Protein AF-A0AAV5KNU0-F1 (afdb_monomer)

Nearest PDB structures (foldseek):
  7jpr-assembly1_A  TM=8.455E-01  e=1.198E-03  Homo sapiens
  7tjk-assembly1_I  TM=9.124E-01  e=2.789E-03  Saccharomyces cerevisiae
  7tjh-assembly1_I  TM=8.174E-01  e=2.062E-03  Saccharomyces cerevisiae
  7tjj-assembly1_I  TM=9.312E-01  e=5.757E-03  Saccharomyces cerevisiae
  7tjh-assembly1_A  TM=5.849E-01  e=2.626E-03  Saccharomyces cerevisiae

Organism: NCBI:txid152421

Structure (mmCIF, N/CA/C/O backbone):
data_AF-A0AAV5KNU0-F1
#
_entry.id   AF-A0AAV5KNU0-F1
#
loop_
_atom_site.group_PDB
_atom_site.id
_atom_site.type_symbol
_atom_site.label_atom_id
_atom_site.label_alt_id
_atom_site.label_comp_id
_atom_site.label_asym_id
_atom_site.label_entity_id
_atom_site.label_seq_id
_atom_site.pdbx_PDB_ins_code
_atom_site.Cartn_x
_atom_site.Cartn_y
_atom_site.Cartn_z
_atom_site.occupancy
_atom_site.B_iso_or_equiv
_atom_site.auth_seq_id
_atom_site.auth_comp_id
_atom_site.auth_asym_id
_atom_site.auth_atom_id
_atom_site.pdbx_PDB_model_num
ATOM 1 N N . MET A 1 1 ? 40.336 -38.681 -10.248 1.00 55.56 1 MET A N 1
ATOM 2 C CA . MET A 1 1 ? 39.728 -37.337 -10.111 1.00 55.56 1 MET A CA 1
ATOM 3 C C . MET A 1 1 ? 39.476 -36.780 -11.502 1.00 55.56 1 MET A C 1
ATOM 5 O O . MET A 1 1 ? 40.292 -37.046 -12.367 1.00 55.56 1 MET A O 1
ATOM 9 N N . HIS A 1 2 ? 38.392 -36.020 -11.682 1.00 62.78 2 HIS A N 1
ATOM 10 C CA . HIS A 1 2 ? 37.883 -35.434 -12.936 1.00 62.78 2 HIS A CA 1
ATOM 11 C C . HIS A 1 2 ? 37.009 -36.344 -13.811 1.00 62.78 2 HIS A C 1
ATOM 13 O O . HIS A 1 2 ? 37.447 -36.885 -14.818 1.00 62.78 2 HIS A O 1
ATOM 19 N N . MET A 1 3 ? 35.714 -36.385 -13.493 1.00 53.88 3 MET A N 1
ATOM 20 C CA . MET A 1 3 ? 34.706 -36.310 -14.550 1.00 53.88 3 MET A CA 1
ATOM 21 C C . MET A 1 3 ? 33.725 -35.198 -14.167 1.00 53.88 3 MET A C 1
ATOM 23 O O . MET A 1 3 ? 32.797 -35.376 -13.383 1.00 53.88 3 MET A O 1
ATOM 27 N N . LEU A 1 4 ? 34.070 -33.995 -14.624 1.00 57.44 4 LEU A N 1
ATOM 28 C CA . LEU A 1 4 ? 33.301 -32.770 -14.468 1.00 57.44 4 LEU A CA 1
ATOM 29 C C . LEU A 1 4 ? 32.066 -32.875 -15.374 1.00 57.44 4 LEU A C 1
ATOM 31 O O . LEU A 1 4 ? 32.209 -33.146 -16.563 1.00 57.44 4 LEU A O 1
ATOM 35 N N . PHE A 1 5 ? 30.880 -32.684 -14.797 1.00 60.00 5 PHE A N 1
ATOM 36 C CA . PHE A 1 5 ? 29.567 -32.712 -15.452 1.00 60.00 5 PHE A CA 1
ATOM 37 C C . PHE A 1 5 ? 29.540 -31.925 -16.785 1.00 60.00 5 PHE A C 1
ATOM 39 O O . PHE A 1 5 ? 29.531 -30.693 -16.749 1.00 60.00 5 PHE A O 1
ATOM 46 N N . PRO A 1 6 ? 29.438 -32.586 -17.956 1.00 58.06 6 PRO A N 1
ATOM 47 C CA . PRO A 1 6 ? 29.360 -31.905 -19.251 1.00 58.06 6 PRO A CA 1
ATOM 48 C C . PRO A 1 6 ? 27.931 -31.464 -19.629 1.00 58.06 6 PRO A C 1
ATOM 50 O O . PRO A 1 6 ? 27.728 -30.824 -20.655 1.00 58.06 6 PRO A O 1
ATOM 53 N N . PHE A 1 7 ? 26.919 -31.769 -18.808 1.00 55.59 7 PHE A N 1
ATOM 54 C CA . PHE A 1 7 ? 25.503 -31.572 -19.159 1.00 55.59 7 PHE A CA 1
ATOM 55 C C . PHE A 1 7 ? 24.895 -30.221 -18.747 1.00 55.59 7 PHE A C 1
ATOM 57 O O . PHE A 1 7 ? 23.746 -29.948 -19.078 1.00 55.59 7 PHE A O 1
ATOM 64 N N . LEU A 1 8 ? 25.637 -29.351 -18.055 1.00 57.53 8 LEU A N 1
ATOM 65 C CA . LEU A 1 8 ? 25.128 -28.034 -17.634 1.00 57.53 8 LEU A CA 1
ATOM 66 C C . LEU A 1 8 ? 25.448 -26.900 -18.627 1.00 57.53 8 LEU A C 1
ATOM 68 O O . LEU A 1 8 ? 25.114 -25.750 -18.361 1.00 57.53 8 LEU A O 1
ATOM 72 N N . GLN A 1 9 ? 26.086 -27.194 -19.766 1.00 59.91 9 GLN A N 1
ATOM 73 C CA . GLN A 1 9 ? 26.561 -26.168 -20.708 1.00 59.91 9 GLN A CA 1
ATOM 74 C C . GLN A 1 9 ? 25.566 -25.792 -21.823 1.00 59.91 9 GLN A C 1
ATOM 76 O O . GLN A 1 9 ? 25.843 -24.872 -22.589 1.00 59.91 9 GLN A O 1
ATOM 81 N N . THR A 1 10 ? 24.397 -26.438 -21.921 1.00 63.53 10 THR A N 1
ATOM 82 C CA . THR A 1 10 ? 23.428 -26.182 -23.012 1.00 63.53 10 THR A CA 1
ATOM 83 C C . THR A 1 10 ? 22.087 -25.602 -22.560 1.00 63.53 10 THR A C 1
ATOM 85 O O . THR A 1 10 ? 21.255 -25.260 -23.399 1.00 63.53 10 THR A O 1
ATOM 88 N N . CYS A 1 11 ? 21.860 -25.435 -21.257 1.00 69.00 11 CYS A N 1
ATOM 89 C CA . CYS A 1 11 ? 20.600 -24.912 -20.733 1.00 69.00 11 CYS A CA 1
ATOM 90 C C . CYS A 1 11 ? 20.696 -23.395 -20.525 1.00 69.00 11 CYS A C 1
ATOM 92 O O . CYS A 1 11 ? 21.219 -22.933 -19.513 1.00 69.00 11 CYS A O 1
ATOM 94 N N . LYS A 1 12 ? 20.185 -22.604 -21.478 1.00 77.69 12 LYS A N 1
ATOM 95 C CA . LYS A 1 12 ? 20.012 -21.155 -21.284 1.00 77.69 12 LYS A CA 1
ATOM 96 C C . LYS A 1 12 ? 18.824 -20.928 -20.343 1.00 77.69 12 LYS A C 1
ATOM 98 O O . LYS A 1 12 ? 17.713 -21.321 -20.702 1.00 77.69 12 LYS A O 1
ATOM 103 N N . PRO A 1 13 ? 19.021 -20.323 -19.160 1.00 84.56 13 PRO A N 1
ATOM 104 C CA . PRO A 1 13 ? 17.913 -20.054 -18.259 1.00 84.56 13 PRO A CA 1
ATOM 105 C C . PRO A 1 13 ? 16.941 -19.070 -18.916 1.00 84.56 13 PRO A C 1
ATOM 107 O O . PRO A 1 13 ? 17.355 -18.069 -19.505 1.00 84.56 13 PRO A O 1
ATOM 110 N N . LEU A 1 14 ? 15.641 -19.349 -18.805 1.00 86.56 14 LEU A N 1
ATOM 111 C CA . LEU A 1 14 ? 14.608 -18.400 -19.202 1.00 86.56 14 LEU A CA 1
ATOM 112 C C . LEU A 1 14 ? 14.614 -17.238 -18.203 1.00 86.56 14 LEU A C 1
ATOM 114 O O . LEU A 1 14 ? 14.183 -17.385 -17.060 1.00 86.56 14 LEU A O 1
ATOM 118 N N . VAL A 1 15 ? 15.118 -16.083 -18.632 1.00 89.94 15 VAL A N 1
ATOM 119 C CA . VAL A 1 15 ? 15.127 -14.874 -17.805 1.00 89.94 15 VAL A CA 1
ATOM 120 C C . VAL A 1 15 ? 13.751 -14.221 -17.871 1.00 89.94 15 VAL A C 1
ATOM 122 O O . VAL A 1 15 ? 13.365 -13.656 -18.892 1.00 89.94 15 VAL A O 1
ATOM 125 N N . VAL A 1 16 ? 13.016 -14.280 -16.763 1.00 93.50 16 VAL A N 1
ATOM 126 C CA . VAL A 1 16 ? 11.757 -13.548 -16.586 1.00 93.50 16 VAL A CA 1
ATOM 127 C C . VAL A 1 16 ? 12.055 -12.259 -15.830 1.00 93.50 16 VAL A C 1
ATOM 129 O O . VAL A 1 16 ? 12.591 -12.289 -14.723 1.00 93.50 16 VAL A O 1
ATOM 132 N N . THR A 1 17 ? 11.719 -11.115 -16.427 1.00 92.62 17 THR A N 1
ATOM 133 C CA . THR A 1 17 ? 11.907 -9.804 -15.795 1.00 92.62 17 THR A CA 1
ATOM 134 C C . THR A 1 17 ? 10.618 -9.348 -15.126 1.00 92.62 17 THR A C 1
ATOM 136 O O . THR A 1 17 ? 9.556 -9.291 -15.746 1.00 92.62 17 THR A O 1
ATOM 139 N N . PHE A 1 18 ? 10.713 -9.002 -13.845 1.00 92.62 18 PHE A N 1
ATOM 140 C CA . PHE A 1 18 ? 9.599 -8.454 -13.081 1.00 92.62 18 PHE A CA 1
ATOM 141 C C . PHE A 1 18 ? 9.722 -6.936 -13.064 1.00 92.62 18 PHE A C 1
ATOM 143 O O . PHE A 1 18 ? 10.669 -6.384 -12.506 1.00 92.62 18 PHE A O 1
ATOM 150 N N . ARG A 1 19 ? 8.776 -6.261 -13.717 1.00 94.56 19 ARG A N 1
ATOM 151 C CA . ARG A 1 19 ? 8.713 -4.798 -13.715 1.00 94.56 19 ARG A CA 1
ATOM 152 C C . ARG A 1 19 ? 8.166 -4.300 -12.380 1.00 94.56 19 ARG A C 1
ATOM 154 O O . ARG A 1 19 ? 7.380 -4.989 -11.731 1.00 94.56 19 ARG A O 1
ATOM 161 N N . ALA A 1 20 ? 8.564 -3.088 -12.007 1.00 96.50 20 ALA A N 1
ATOM 162 C CA . ALA A 1 20 ? 7.969 -2.377 -10.887 1.00 96.50 20 ALA A CA 1
ATOM 163 C C . ALA A 1 20 ? 6.454 -2.222 -11.094 1.00 96.50 20 ALA A C 1
ATOM 165 O O . ALA A 1 20 ? 5.983 -2.058 -12.225 1.00 96.50 20 ALA A O 1
ATOM 166 N N . TYR A 1 21 ? 5.692 -2.281 -10.006 1.00 98.06 21 TYR A N 1
ATOM 167 C CA . TYR A 1 21 ? 4.245 -2.156 -10.077 1.00 98.06 21 TYR A CA 1
ATOM 168 C C . TYR A 1 21 ? 3.831 -0.714 -10.375 1.00 98.06 21 TYR A C 1
ATOM 170 O O . TYR A 1 21 ? 4.353 0.242 -9.799 1.00 98.06 21 TYR A O 1
ATOM 178 N N . SER A 1 22 ? 2.833 -0.568 -11.243 1.00 98.06 22 SER A N 1
ATOM 179 C CA . SER A 1 22 ? 2.147 0.708 -11.466 1.00 98.06 22 SER A CA 1
ATOM 180 C C . SER A 1 22 ? 1.252 1.085 -10.281 1.00 98.06 22 SER A C 1
ATOM 182 O O . SER A 1 22 ? 0.850 0.229 -9.489 1.00 98.06 22 SER A O 1
ATOM 184 N N . LYS A 1 23 ? 0.874 2.366 -10.193 1.00 97.69 23 LYS A N 1
ATOM 185 C CA . LYS A 1 23 ? -0.075 2.880 -9.189 1.00 97.69 23 LYS A CA 1
ATOM 186 C C . LYS A 1 23 ? -1.352 2.036 -9.130 1.00 97.69 23 LYS A C 1
ATOM 188 O O . LYS A 1 23 ? -1.753 1.618 -8.047 1.00 97.69 23 LYS A O 1
ATOM 193 N N . ASP A 1 24 ? -1.961 1.742 -10.277 1.00 97.94 24 ASP A N 1
ATOM 194 C CA . ASP A 1 24 ? -3.221 0.993 -10.328 1.00 97.94 24 ASP A CA 1
ATOM 195 C C . ASP A 1 24 ? -3.045 -0.474 -9.929 1.00 97.94 24 ASP A C 1
ATOM 197 O O . ASP A 1 24 ? -3.896 -1.025 -9.233 1.00 97.94 24 ASP A O 1
ATOM 201 N N . GLN A 1 25 ? -1.916 -1.098 -10.284 1.00 98.12 25 GLN A N 1
ATOM 202 C CA . GLN A 1 25 ? -1.597 -2.450 -9.819 1.00 98.12 25 GLN A CA 1
ATOM 203 C C . GLN A 1 25 ? -1.386 -2.491 -8.307 1.00 98.12 25 GLN A C 1
ATOM 205 O O . GLN A 1 25 ? -1.908 -3.392 -7.651 1.00 98.12 25 GLN A O 1
ATOM 210 N N . ILE A 1 26 ? -0.672 -1.510 -7.742 1.00 98.12 26 ILE A N 1
ATOM 211 C CA . ILE A 1 26 ? -0.470 -1.433 -6.293 1.00 98.12 26 ILE A CA 1
ATOM 212 C C . ILE A 1 26 ? -1.816 -1.274 -5.588 1.00 98.12 26 ILE A C 1
ATOM 214 O O . ILE A 1 26 ? -2.140 -2.046 -4.689 1.00 98.12 26 ILE A O 1
ATOM 218 N N . LEU A 1 27 ? -2.626 -0.316 -6.038 1.00 97.75 27 LEU A N 1
ATOM 219 C CA . LEU A 1 27 ? -3.941 -0.039 -5.470 1.00 97.75 27 LEU A CA 1
ATOM 220 C C . LEU A 1 27 ? -4.873 -1.253 -5.559 1.00 97.75 27 LEU A C 1
ATOM 222 O O . LEU A 1 27 ? -5.570 -1.565 -4.595 1.00 97.75 27 LEU A O 1
ATOM 226 N N . ARG A 1 28 ? -4.868 -1.956 -6.697 1.00 97.75 28 ARG A N 1
ATOM 227 C CA . ARG A 1 28 ? -5.651 -3.179 -6.899 1.00 97.75 28 ARG A CA 1
ATOM 228 C C . ARG A 1 28 ? -5.241 -4.272 -5.920 1.00 97.75 28 ARG A C 1
ATOM 230 O O . ARG A 1 28 ? -6.106 -4.819 -5.245 1.00 97.75 28 ARG A O 1
ATOM 237 N N . ILE A 1 29 ? -3.945 -4.555 -5.807 1.00 97.31 29 ILE A N 1
ATOM 238 C CA . ILE A 1 29 ? -3.444 -5.592 -4.899 1.00 97.31 29 ILE A CA 1
ATOM 239 C C . ILE A 1 29 ? -3.788 -5.239 -3.448 1.00 97.31 29 ILE A C 1
ATOM 241 O O . ILE A 1 29 ? -4.277 -6.098 -2.720 1.00 97.31 29 ILE A O 1
ATOM 245 N N . LEU A 1 30 ? -3.603 -3.981 -3.031 1.00 96.62 30 LEU A N 1
ATOM 246 C CA . LEU A 1 30 ? -3.978 -3.537 -1.685 1.00 96.62 30 LEU A CA 1
ATOM 247 C C . LEU A 1 30 ? -5.475 -3.744 -1.418 1.00 96.62 30 LEU A C 1
ATOM 249 O O . LEU A 1 30 ? -5.833 -4.303 -0.385 1.00 96.62 30 LEU A O 1
ATOM 253 N N . ARG A 1 31 ? -6.348 -3.359 -2.356 1.00 95.38 31 ARG A N 1
ATOM 254 C CA . ARG A 1 31 ? -7.797 -3.585 -2.239 1.00 95.38 31 ARG A CA 1
ATOM 255 C C . ARG A 1 31 ? -8.134 -5.068 -2.128 1.00 95.38 31 ARG A C 1
ATOM 257 O O . ARG A 1 31 ? -8.841 -5.442 -1.204 1.00 95.38 31 ARG A O 1
ATOM 264 N N . GLU A 1 32 ? -7.590 -5.910 -3.004 1.00 95.69 32 GLU A N 1
ATOM 265 C CA . GLU A 1 32 ? -7.821 -7.360 -2.973 1.00 95.69 32 GLU A CA 1
ATOM 266 C C . GLU A 1 32 ? -7.382 -7.987 -1.641 1.00 95.69 32 GLU A C 1
ATOM 268 O O . GLU A 1 32 ? -8.058 -8.873 -1.126 1.00 95.69 32 GLU A O 1
ATOM 273 N N . ARG A 1 33 ? -6.273 -7.523 -1.048 1.00 94.19 33 ARG A N 1
ATOM 274 C CA . ARG A 1 33 ? -5.849 -7.980 0.285 1.00 94.19 33 ARG A CA 1
ATOM 275 C C . ARG A 1 33 ? -6.809 -7.529 1.385 1.00 94.19 33 ARG A C 1
ATOM 277 O O . ARG A 1 33 ? -7.091 -8.304 2.291 1.00 94.19 33 ARG A O 1
ATOM 284 N N . LEU A 1 34 ? -7.307 -6.299 1.308 1.00 92.88 34 LEU A N 1
ATOM 285 C CA . LEU A 1 34 ? -8.226 -5.742 2.302 1.00 92.88 34 LEU A CA 1
ATOM 286 C C . LEU A 1 34 ? -9.639 -6.324 2.199 1.00 92.88 34 LEU A C 1
ATOM 288 O O . LEU A 1 34 ? -10.327 -6.382 3.209 1.00 92.88 34 LEU A O 1
ATOM 292 N N . MET A 1 35 ? -10.053 -6.813 1.027 1.00 91.00 35 MET A N 1
ATOM 293 C CA . MET A 1 35 ? -11.335 -7.512 0.851 1.00 91.00 35 MET A CA 1
ATOM 294 C C . MET A 1 35 ? -11.444 -8.798 1.680 1.00 91.00 35 MET A C 1
ATOM 296 O O . MET A 1 35 ? -12.551 -9.265 1.924 1.00 91.00 35 MET A O 1
ATOM 300 N N . ALA A 1 36 ? -10.321 -9.369 2.125 1.00 90.94 36 ALA A N 1
ATOM 301 C CA . ALA A 1 36 ? -10.326 -10.509 3.038 1.00 90.94 36 ALA A CA 1
ATOM 302 C C . ALA A 1 36 ? -10.752 -10.134 4.473 1.00 90.94 36 ALA A C 1
ATOM 304 O O . ALA A 1 36 ? -10.973 -11.025 5.291 1.00 90.94 36 ALA A O 1
ATOM 305 N N . LEU A 1 37 ? -10.842 -8.839 4.798 1.00 89.06 37 LEU A N 1
ATOM 306 C CA . LEU A 1 37 ? -11.221 -8.348 6.121 1.00 89.06 37 LEU A CA 1
ATOM 307 C C . LEU A 1 37 ? -12.721 -8.006 6.168 1.00 89.06 37 LEU A C 1
ATOM 309 O O . LEU A 1 37 ? -13.250 -7.455 5.203 1.00 89.06 37 LEU A O 1
ATOM 313 N N . PRO A 1 38 ? -13.416 -8.263 7.294 1.00 88.31 38 PRO A N 1
ATOM 314 C CA . PRO A 1 38 ? -14.852 -8.005 7.410 1.00 88.31 38 PRO A CA 1
ATOM 315 C C . PRO A 1 38 ? -15.201 -6.525 7.648 1.00 88.31 38 PRO A C 1
ATOM 317 O O . PRO A 1 38 ? -16.377 -6.179 7.730 1.00 88.31 38 PRO A O 1
ATOM 320 N N . TYR A 1 39 ? -14.204 -5.645 7.776 1.00 88.19 39 TYR A N 1
ATOM 321 C CA . TYR A 1 39 ? -14.383 -4.216 8.030 1.00 88.19 39 TYR A CA 1
ATOM 322 C C . TYR A 1 39 ? -13.409 -3.366 7.210 1.00 88.19 39 TYR A C 1
ATOM 324 O O . TYR A 1 39 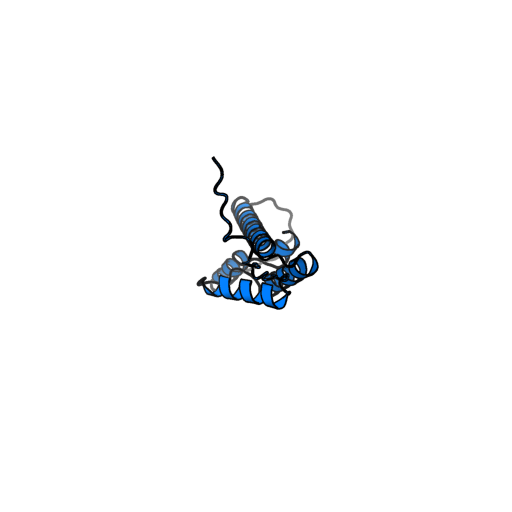? -12.349 -3.820 6.773 1.00 88.19 39 TYR A O 1
ATOM 332 N N . VAL A 1 40 ? -13.774 -2.099 7.010 1.00 89.00 40 VAL A N 1
ATOM 333 C CA . VAL A 1 40 ? -12.962 -1.127 6.271 1.00 89.00 40 VAL A CA 1
ATOM 334 C C . VAL A 1 40 ? -11.864 -0.583 7.182 1.00 89.00 40 VAL A C 1
ATOM 336 O O . VAL A 1 40 ? -12.153 0.108 8.151 1.00 89.00 40 VAL A O 1
ATOM 339 N N . VAL A 1 41 ? -10.605 -0.888 6.857 1.00 92.69 41 VAL A N 1
ATOM 340 C CA . VAL A 1 41 ? -9.432 -0.439 7.635 1.00 92.69 41 VAL A CA 1
ATOM 341 C C . VAL A 1 41 ? -8.873 0.890 7.133 1.00 92.69 41 VAL A C 1
ATOM 343 O O . VAL A 1 41 ? -8.381 1.689 7.918 1.00 92.69 41 VAL A O 1
ATOM 346 N N . PHE A 1 42 ? -8.932 1.145 5.826 1.00 95.06 42 PHE A N 1
ATOM 347 C CA . PHE A 1 42 ? -8.326 2.325 5.208 1.00 95.06 42 PHE A CA 1
ATOM 348 C C . PHE A 1 42 ? -9.361 3.131 4.437 1.00 95.06 42 PHE A C 1
ATOM 350 O O . PHE A 1 42 ? -10.181 2.569 3.708 1.00 95.06 42 PHE A O 1
ATOM 357 N N . GLN A 1 43 ? -9.252 4.458 4.503 1.00 94.81 43 GLN A N 1
ATOM 358 C CA . GLN A 1 43 ? -9.966 5.319 3.569 1.00 94.81 43 GLN A CA 1
ATOM 359 C C . GLN A 1 43 ? -9.455 5.091 2.132 1.00 94.81 43 GLN A C 1
ATOM 361 O O . GLN A 1 43 ? -8.241 4.992 1.917 1.00 94.81 43 GLN A O 1
ATOM 366 N N . PRO A 1 44 ? -10.338 5.074 1.114 1.00 94.00 44 PRO A N 1
ATOM 367 C CA . PRO A 1 44 ? 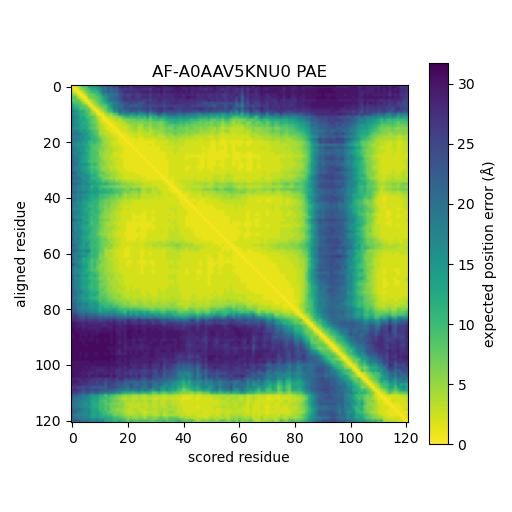-9.931 4.864 -0.278 1.00 94.00 44 PRO A CA 1
ATOM 368 C C . PRO A 1 44 ? -8.867 5.858 -0.764 1.00 94.00 44 PRO A C 1
ATOM 370 O O . PRO A 1 44 ? -7.940 5.475 -1.477 1.00 94.00 44 PRO A O 1
ATOM 373 N N . GLN A 1 45 ? -8.974 7.116 -0.330 1.00 95.44 45 GLN A N 1
ATOM 374 C CA . GLN A 1 45 ? -8.043 8.194 -0.671 1.00 95.44 45 GLN A CA 1
ATOM 375 C C . GLN A 1 45 ? -6.656 7.983 -0.040 1.00 95.44 45 GLN A C 1
ATOM 377 O O . GLN A 1 45 ? -5.643 8.273 -0.674 1.00 95.44 45 GLN A O 1
ATOM 382 N N . ALA A 1 46 ? -6.591 7.419 1.173 1.00 95.94 46 ALA A N 1
ATOM 383 C CA . ALA A 1 46 ? -5.327 7.082 1.827 1.00 95.94 46 ALA A CA 1
ATOM 384 C C . ALA A 1 46 ? -4.591 5.963 1.068 1.00 95.94 46 ALA A C 1
ATOM 386 O O . ALA A 1 46 ? -3.390 6.062 0.815 1.00 95.94 46 ALA A O 1
ATOM 387 N N . LEU A 1 47 ? -5.311 4.928 0.618 1.00 96.44 47 LEU A N 1
ATOM 388 C CA . LEU A 1 47 ? -4.725 3.870 -0.218 1.00 96.44 47 LEU A CA 1
ATOM 389 C C . LEU A 1 47 ? -4.231 4.400 -1.563 1.00 96.44 47 LEU A C 1
ATOM 391 O O . LEU A 1 47 ? -3.162 4.004 -2.026 1.00 96.44 47 LEU A O 1
ATOM 395 N N . GLU A 1 48 ? -4.990 5.296 -2.190 1.00 97.06 48 GLU A N 1
ATOM 396 C CA . GLU A 1 48 ? -4.580 5.917 -3.446 1.00 97.06 48 GLU A CA 1
ATOM 397 C C . GLU A 1 48 ? -3.315 6.769 -3.278 1.00 97.06 48 GLU A C 1
ATOM 399 O O . GLU A 1 48 ? -2.409 6.691 -4.115 1.00 97.06 48 GLU A O 1
ATOM 404 N N . LEU A 1 49 ? -3.215 7.526 -2.180 1.00 97.06 49 LEU A N 1
ATOM 405 C CA . LEU A 1 49 ? -2.017 8.291 -1.844 1.00 97.06 49 LEU A CA 1
ATOM 406 C C . LEU A 1 49 ? -0.798 7.373 -1.683 1.00 97.06 49 LEU A C 1
ATOM 408 O O . LEU A 1 49 ? 0.240 7.638 -2.294 1.00 97.06 49 LEU A O 1
ATOM 412 N N . CYS A 1 50 ? -0.938 6.278 -0.927 1.00 97.12 50 CYS A N 1
ATOM 413 C CA . CYS A 1 50 ? 0.114 5.275 -0.746 1.00 97.12 50 CYS A CA 1
ATOM 414 C C . CYS A 1 50 ? 0.563 4.685 -2.088 1.00 97.12 50 CYS A C 1
ATOM 416 O O . CYS A 1 50 ? 1.750 4.709 -2.423 1.00 97.12 50 CYS A O 1
ATOM 418 N N . ALA A 1 51 ? -0.391 4.224 -2.901 1.00 97.81 51 ALA A N 1
ATOM 419 C CA . ALA A 1 51 ? -0.106 3.627 -4.198 1.00 97.81 51 ALA A CA 1
ATOM 420 C C . ALA A 1 51 ? 0.632 4.600 -5.128 1.00 97.81 51 ALA A C 1
ATOM 422 O O . ALA A 1 51 ? 1.613 4.218 -5.766 1.00 97.81 51 ALA A O 1
ATOM 423 N N . ARG A 1 52 ? 0.215 5.872 -5.166 1.00 97.62 52 ARG A N 1
ATOM 424 C CA . ARG A 1 52 ? 0.873 6.914 -5.965 1.00 97.62 52 ARG A CA 1
ATOM 425 C C . ARG A 1 52 ? 2.289 7.211 -5.468 1.00 97.62 52 ARG A C 1
ATOM 427 O O . ARG A 1 52 ? 3.206 7.257 -6.283 1.00 97.62 52 ARG A O 1
ATOM 434 N N . LYS A 1 53 ? 2.476 7.367 -4.152 1.00 97.00 53 LYS A N 1
ATOM 435 C CA . LYS A 1 53 ? 3.781 7.638 -3.522 1.00 97.00 53 LYS A CA 1
ATOM 436 C C . LYS A 1 53 ? 4.772 6.505 -3.804 1.00 97.00 53 LYS A C 1
ATOM 438 O O . LYS A 1 53 ? 5.895 6.757 -4.231 1.00 97.00 53 LYS A O 1
ATOM 443 N N . VAL A 1 54 ? 4.350 5.252 -3.629 1.00 97.62 54 VAL A N 1
ATOM 444 C CA . VAL A 1 54 ? 5.227 4.090 -3.824 1.00 97.62 54 VAL A CA 1
ATOM 445 C C . VAL A 1 54 ? 5.515 3.837 -5.298 1.00 97.62 54 VAL A C 1
ATOM 447 O O . VAL A 1 54 ? 6.675 3.599 -5.628 1.00 97.62 54 VAL A O 1
ATOM 450 N N . ALA A 1 55 ? 4.519 3.929 -6.186 1.00 97.56 55 ALA A N 1
ATOM 451 C CA . ALA A 1 55 ? 4.727 3.777 -7.628 1.00 97.56 55 ALA A CA 1
ATOM 452 C C . ALA A 1 55 ? 5.723 4.807 -8.180 1.00 97.56 55 ALA A C 1
ATOM 454 O O . ALA A 1 55 ? 6.600 4.443 -8.955 1.00 97.56 55 ALA A O 1
ATOM 455 N N . ALA A 1 56 ? 5.614 6.069 -7.747 1.00 97.19 56 ALA A N 1
ATOM 456 C CA . ALA A 1 56 ? 6.522 7.134 -8.168 1.00 97.19 56 ALA A CA 1
ATOM 457 C C . ALA A 1 56 ? 7.948 6.957 -7.620 1.00 97.19 56 ALA A C 1
ATOM 459 O O . ALA A 1 56 ? 8.906 7.337 -8.283 1.00 97.19 56 ALA A O 1
ATOM 460 N N . ALA A 1 57 ? 8.097 6.383 -6.421 1.00 96.31 57 ALA A N 1
ATOM 461 C CA . ALA A 1 57 ? 9.402 6.211 -5.789 1.00 96.31 57 ALA A CA 1
ATOM 462 C C . ALA A 1 57 ? 10.150 4.945 -6.242 1.00 96.31 57 ALA A C 1
ATOM 464 O O . ALA A 1 57 ? 11.354 4.989 -6.467 1.00 96.31 57 ALA A O 1
ATOM 465 N N . SER A 1 58 ? 9.474 3.793 -6.303 1.00 95.00 58 SER A N 1
ATOM 466 C CA . SER A 1 58 ? 10.129 2.494 -6.540 1.00 95.00 58 SER A CA 1
ATOM 467 C C . SER A 1 58 ? 9.235 1.443 -7.199 1.00 95.00 58 SER A C 1
ATOM 469 O O . SER A 1 58 ? 9.754 0.542 -7.852 1.00 95.00 58 SER A O 1
ATOM 471 N N . GLY A 1 59 ? 7.920 1.502 -6.986 1.00 95.88 59 GLY A N 1
ATOM 472 C CA . GLY A 1 59 ? 6.966 0.481 -7.418 1.00 95.88 59 GLY A CA 1
ATOM 473 C C . GLY A 1 59 ? 7.166 -0.895 -6.767 1.00 95.88 59 GLY A C 1
ATOM 474 O O . GLY A 1 59 ? 6.711 -1.896 -7.318 1.00 95.88 59 GLY A O 1
ATOM 475 N N . ASP A 1 60 ? 7.832 -0.973 -5.607 1.00 96.38 60 ASP A N 1
ATOM 476 C CA . ASP A 1 60 ? 7.962 -2.204 -4.817 1.00 96.38 60 ASP A CA 1
ATOM 477 C C . ASP A 1 60 ? 6.748 -2.393 -3.891 1.00 96.38 60 ASP A C 1
ATOM 479 O O . ASP A 1 60 ? 6.500 -1.610 -2.968 1.00 96.38 60 ASP A O 1
ATOM 483 N N . MET A 1 61 ? 6.006 -3.480 -4.111 1.00 96.56 61 MET A N 1
ATOM 484 C CA . MET A 1 61 ? 4.841 -3.843 -3.304 1.00 96.56 61 MET A CA 1
ATOM 485 C C . MET A 1 61 ? 5.185 -4.092 -1.828 1.00 96.56 61 MET A C 1
ATOM 487 O O . MET A 1 61 ? 4.383 -3.784 -0.947 1.00 96.56 61 MET A O 1
ATOM 491 N N . ARG A 1 62 ? 6.380 -4.606 -1.518 1.00 96.75 62 ARG A N 1
ATOM 492 C CA . ARG A 1 62 ? 6.796 -4.829 -0.125 1.00 96.75 62 ARG A CA 1
ATOM 493 C C . ARG A 1 62 ? 6.871 -3.507 0.630 1.00 96.75 62 ARG A C 1
ATOM 495 O O . ARG A 1 62 ? 6.431 -3.427 1.775 1.00 96.75 62 ARG A O 1
ATOM 502 N N . LYS A 1 63 ? 7.364 -2.457 -0.035 1.00 96.12 63 LYS A N 1
ATOM 503 C CA . LYS A 1 63 ? 7.436 -1.113 0.541 1.00 96.12 63 LYS A CA 1
ATOM 504 C C . LYS A 1 63 ? 6.041 -0.531 0.767 1.00 96.12 63 LYS A C 1
ATOM 506 O O . LYS A 1 63 ? 5.799 0.010 1.839 1.00 96.12 63 LYS A O 1
ATOM 511 N N . ALA A 1 64 ? 5.107 -0.724 -0.169 1.00 97.25 64 ALA A N 1
ATOM 512 C CA . ALA A 1 64 ? 3.710 -0.318 0.018 1.00 97.25 64 ALA A CA 1
ATOM 513 C C . ALA A 1 64 ? 3.064 -0.970 1.249 1.00 97.25 64 ALA A C 1
ATOM 515 O O . ALA A 1 64 ? 2.487 -0.277 2.083 1.00 97.25 64 ALA A O 1
ATOM 516 N N . LEU A 1 65 ? 3.218 -2.287 1.411 1.00 96.88 65 LEU A N 1
ATOM 517 C CA . LEU A 1 65 ? 2.671 -3.009 2.564 1.00 96.88 65 LEU A CA 1
ATOM 518 C C . LEU A 1 65 ? 3.313 -2.571 3.890 1.00 96.88 65 LEU A C 1
ATOM 520 O O . LEU A 1 65 ? 2.625 -2.491 4.907 1.00 96.88 65 LEU A O 1
ATOM 524 N N . SER A 1 66 ? 4.611 -2.248 3.882 1.00 96.88 66 SER A N 1
ATOM 525 C CA . SER A 1 66 ? 5.303 -1.706 5.056 1.00 96.88 66 SER A CA 1
ATOM 526 C C . SER A 1 66 ? 4.760 -0.336 5.466 1.00 96.88 66 SER A C 1
ATOM 528 O O . SER A 1 66 ? 4.538 -0.104 6.652 1.00 96.88 66 SER A O 1
ATOM 530 N N . VAL A 1 67 ? 4.506 0.554 4.501 1.00 96.19 67 VAL A N 1
ATOM 531 C CA . VAL A 1 67 ? 3.906 1.873 4.761 1.00 96.19 67 VAL A CA 1
ATOM 532 C C . VAL A 1 67 ? 2.492 1.712 5.326 1.00 96.19 67 VAL A C 1
ATOM 534 O O . VAL A 1 67 ? 2.167 2.321 6.341 1.00 96.19 67 VAL A O 1
ATOM 537 N N . CYS A 1 68 ? 1.674 0.822 4.754 1.00 95.94 68 CYS A N 1
ATOM 538 C CA . CYS A 1 68 ? 0.345 0.515 5.292 1.00 95.94 68 CYS A CA 1
ATOM 539 C C . CYS A 1 68 ? 0.398 0.021 6.746 1.00 95.94 68 CYS A C 1
ATOM 541 O O . CYS A 1 68 ? -0.427 0.439 7.553 1.00 95.94 68 CYS A O 1
ATOM 543 N N . ARG A 1 69 ? 1.369 -0.834 7.096 1.00 95.81 69 ARG A N 1
ATOM 544 C CA . ARG A 1 69 ? 1.571 -1.279 8.484 1.00 95.81 69 ARG A CA 1
ATOM 545 C C . ARG A 1 69 ? 1.920 -0.106 9.399 1.00 95.81 69 ARG A C 1
ATOM 547 O O . ARG A 1 69 ? 1.338 0.004 10.472 1.00 95.81 69 ARG A O 1
ATOM 554 N N . SER A 1 70 ? 2.841 0.756 8.976 1.00 96.94 70 SER A N 1
ATOM 555 C CA . SER A 1 70 ? 3.237 1.935 9.753 1.00 96.94 70 SER A CA 1
ATOM 556 C C . SER A 1 70 ? 2.053 2.876 9.997 1.00 96.94 70 SER A C 1
ATOM 558 O O . SER A 1 70 ? 1.839 3.315 11.119 1.00 96.94 70 SER A O 1
ATOM 560 N N . ALA A 1 71 ? 1.221 3.113 8.980 1.00 96.19 71 ALA A N 1
ATOM 561 C CA . ALA A 1 71 ? 0.029 3.950 9.107 1.00 96.19 71 ALA A CA 1
ATOM 562 C C . ALA A 1 71 ? -1.001 3.387 10.112 1.00 96.19 71 ALA A C 1
ATOM 564 O O . ALA A 1 71 ? -1.664 4.157 10.804 1.00 96.19 71 ALA A O 1
ATOM 565 N N . VAL A 1 72 ? -1.121 2.057 10.224 1.00 94.44 72 VAL A N 1
ATOM 566 C CA . VAL A 1 72 ? -1.956 1.412 11.257 1.00 94.44 72 VAL A CA 1
ATOM 567 C C . VAL A 1 72 ? -1.348 1.597 12.647 1.00 94.44 72 VAL A C 1
ATOM 569 O O . VAL A 1 72 ? -2.069 1.950 13.569 1.00 94.44 72 VAL A O 1
ATOM 572 N N . GLN A 1 73 ? -0.031 1.441 12.801 1.00 94.75 73 GLN A N 1
ATOM 573 C CA . GLN A 1 73 ? 0.634 1.656 14.095 1.00 94.75 73 GLN A CA 1
ATOM 574 C C . GLN A 1 73 ? 0.481 3.096 14.598 1.00 94.75 73 GLN A C 1
ATOM 576 O O . GLN A 1 73 ? 0.296 3.318 15.791 1.00 94.75 73 GLN A O 1
ATOM 581 N N . MET A 1 74 ? 0.527 4.077 13.694 1.00 93.44 74 MET A N 1
ATOM 582 C CA . MET A 1 74 ? 0.281 5.478 14.043 1.00 93.44 74 MET A CA 1
ATOM 583 C C . MET A 1 74 ? -1.150 5.699 14.538 1.00 93.44 74 MET A C 1
ATOM 585 O O . MET A 1 74 ? -1.349 6.380 15.540 1.00 93.44 74 MET A O 1
ATOM 589 N N . LEU A 1 75 ? -2.129 5.077 13.877 1.00 93.19 75 LEU A N 1
ATOM 590 C CA . LEU A 1 75 ? -3.522 5.110 14.312 1.00 93.19 75 LEU A CA 1
ATOM 591 C C . LEU A 1 75 ? -3.698 4.471 15.700 1.00 93.19 75 LEU A C 1
ATOM 593 O O . LEU A 1 75 ? -4.354 5.039 16.567 1.00 93.19 75 LEU A O 1
ATOM 597 N N . GLU A 1 76 ? -3.084 3.310 15.931 1.00 91.62 76 GLU A N 1
ATOM 598 C CA . GLU A 1 76 ? -3.115 2.634 17.234 1.00 91.62 76 GLU A CA 1
ATOM 599 C C . GLU A 1 76 ? -2.487 3.494 18.346 1.00 91.62 76 GLU A C 1
ATOM 601 O O . GLU A 1 76 ? -2.994 3.525 19.470 1.00 91.62 76 GLU A O 1
ATOM 606 N N . ALA A 1 77 ? -1.408 4.222 18.041 1.00 91.06 77 ALA A N 1
ATOM 607 C CA . ALA A 1 77 ? -0.777 5.146 18.979 1.00 91.06 77 ALA A CA 1
ATOM 608 C C . ALA A 1 77 ? -1.692 6.338 19.323 1.00 91.06 77 ALA A C 1
ATOM 610 O O . ALA A 1 77 ? -1.871 6.630 20.506 1.00 91.06 77 ALA A O 1
ATOM 611 N N . GLU A 1 78 ? -2.328 6.959 18.321 1.00 90.06 78 GLU A N 1
ATOM 612 C CA . GLU A 1 78 ? -3.294 8.059 18.506 1.00 90.06 78 GLU A CA 1
ATOM 613 C C . GLU A 1 78 ? -4.475 7.624 19.390 1.00 90.06 78 GLU A C 1
ATOM 615 O O . GLU A 1 78 ? -4.843 8.312 20.348 1.00 90.06 78 GLU A O 1
ATOM 620 N N . MET A 1 79 ? -5.022 6.430 19.140 1.00 87.31 79 MET A N 1
ATOM 621 C CA . MET A 1 79 ? -6.086 5.859 19.970 1.00 87.31 79 MET A CA 1
ATOM 622 C C . MET A 1 79 ? -5.651 5.680 21.422 1.00 87.31 79 MET A C 1
ATOM 624 O O . MET A 1 79 ? -6.402 6.016 22.341 1.00 87.31 79 MET A O 1
ATOM 628 N N . ARG A 1 80 ? -4.442 5.156 21.651 1.00 87.06 80 ARG A N 1
ATOM 629 C CA . ARG A 1 80 ? -3.937 4.923 23.006 1.00 87.06 80 ARG A CA 1
ATOM 630 C C . ARG A 1 80 ? -3.776 6.234 23.770 1.00 87.06 80 ARG A C 1
ATOM 632 O O . ARG A 1 80 ? -4.198 6.306 24.922 1.00 87.06 80 ARG A O 1
ATOM 639 N N . GLU A 1 81 ? -3.242 7.263 23.125 1.00 85.06 81 GLU A N 1
ATOM 640 C CA . GLU A 1 81 ? -3.017 8.576 23.736 1.00 85.06 81 GLU A CA 1
ATOM 641 C C . GLU A 1 81 ? -4.331 9.306 24.057 1.00 85.06 81 GLU A C 1
ATOM 643 O O . GLU A 1 81 ? -4.464 9.924 25.117 1.00 85.06 81 GLU A O 1
ATOM 648 N N . SER A 1 82 ? -5.355 9.132 23.213 1.00 78.44 82 SER A N 1
ATOM 649 C CA . SER A 1 82 ? -6.707 9.643 23.480 1.00 78.44 82 SER A CA 1
ATOM 650 C C . SER A 1 82 ? -7.405 8.959 24.668 1.00 78.44 82 SER A C 1
ATOM 652 O O . SER A 1 82 ? -8.250 9.568 25.320 1.00 78.44 82 SER A O 1
ATOM 654 N N . SER A 1 83 ? -7.032 7.715 24.999 1.00 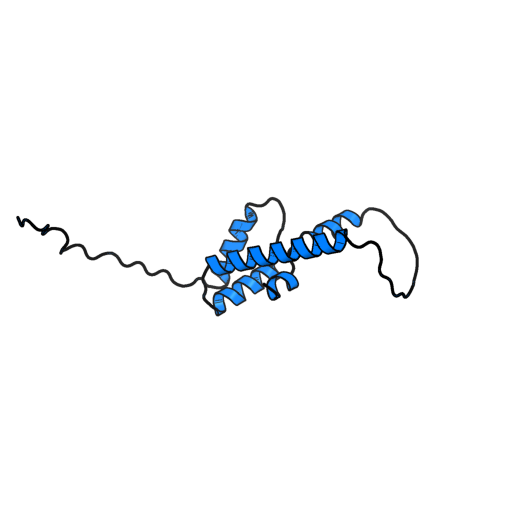71.50 83 SER A N 1
ATOM 655 C CA . SER A 1 83 ? -7.600 6.963 26.130 1.00 71.50 83 SER A CA 1
ATOM 656 C C . SER A 1 83 ? -6.944 7.263 27.486 1.00 71.50 83 SER A C 1
ATOM 658 O O . SER A 1 83 ? -7.544 6.997 28.526 1.00 71.50 83 SER A O 1
ATOM 660 N N . SER A 1 84 ? -5.729 7.823 27.495 1.00 63.88 84 SER A N 1
ATOM 661 C CA . SER A 1 84 ? -4.946 8.082 28.714 1.00 63.88 84 SER A CA 1
ATOM 662 C C . SER A 1 84 ? -5.098 9.490 29.297 1.00 63.88 84 SER A C 1
ATOM 664 O O . SER A 1 84 ? -4.509 9.769 30.339 1.00 63.88 84 SER A O 1
ATOM 666 N N . SER A 1 85 ? -5.889 10.365 28.671 1.00 52.22 85 SER A N 1
ATOM 667 C CA . SER A 1 85 ? -5.998 11.773 29.069 1.00 52.22 85 SER A CA 1
ATOM 668 C C . SER A 1 85 ? -7.427 12.168 29.458 1.00 52.22 85 SER A C 1
ATOM 670 O O . SER A 1 85 ? -8.179 12.641 28.605 1.00 52.22 85 SER A O 1
ATOM 672 N N . PRO A 1 86 ? -7.827 12.071 30.740 1.00 56.47 86 PRO A N 1
ATOM 673 C CA . PRO A 1 86 ? -8.892 12.904 31.260 1.00 56.47 86 PRO A CA 1
ATOM 674 C C . PRO A 1 86 ? -8.283 14.256 31.678 1.00 56.47 86 PRO A C 1
ATOM 676 O O . PRO A 1 86 ? -7.686 14.373 32.741 1.00 56.47 86 PRO A O 1
ATOM 679 N N . ASN A 1 87 ? -8.487 15.278 30.844 1.00 48.72 87 ASN A N 1
ATOM 680 C CA . ASN A 1 87 ? -8.399 16.712 31.166 1.00 48.72 87 ASN A CA 1
ATOM 681 C C . ASN A 1 87 ? -7.005 17.355 31.353 1.00 48.72 87 ASN A C 1
ATOM 683 O O . ASN A 1 87 ? -6.422 17.323 32.432 1.00 48.72 87 ASN A O 1
ATOM 687 N N . SER A 1 88 ? -6.614 18.148 30.347 1.00 41.06 88 SER A N 1
ATOM 688 C CA . SER A 1 88 ? -5.861 19.403 30.517 1.00 41.06 88 SER A CA 1
ATOM 689 C C . SER A 1 88 ? -6.540 20.482 29.663 1.00 41.06 88 SER A C 1
ATOM 691 O O . SER A 1 88 ? -6.486 20.441 28.438 1.00 41.06 88 SER A O 1
ATOM 693 N N . SER A 1 89 ? -7.251 21.399 30.311 1.00 46.88 89 SER A N 1
ATOM 694 C CA . SER A 1 89 ? -8.093 22.456 29.734 1.00 46.88 89 SER A CA 1
ATOM 695 C C . SER A 1 89 ? -7.328 23.712 29.301 1.00 46.88 89 SER A C 1
ATOM 697 O O . SER A 1 89 ? -6.470 24.153 30.061 1.00 46.88 89 SER A O 1
ATOM 699 N N . VAL A 1 90 ? -7.793 24.387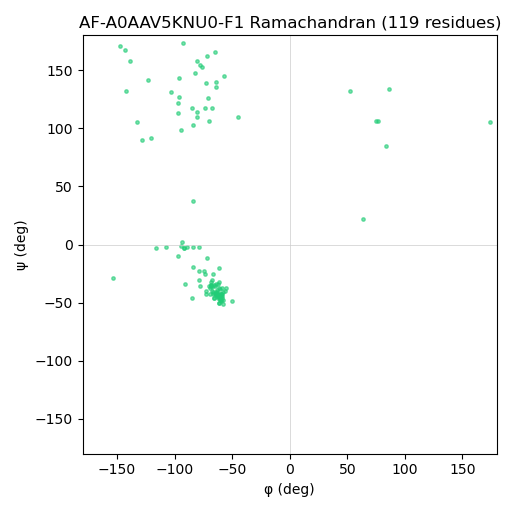 28.237 1.00 40.94 90 VAL A N 1
ATOM 700 C CA . VAL A 1 90 ? -8.145 25.830 28.251 1.00 40.94 90 VAL A CA 1
ATOM 701 C C . VAL A 1 90 ? -9.407 26.024 27.379 1.00 40.94 90 VAL A C 1
ATOM 703 O O . VAL A 1 90 ? -9.486 25.439 26.303 1.00 40.94 90 VAL A O 1
ATOM 706 N N . GLY A 1 91 ? -10.406 26.761 27.898 1.00 35.88 91 GLY A N 1
ATOM 707 C CA . GLY A 1 91 ? -11.753 27.002 27.328 1.00 35.88 91 GLY A CA 1
ATOM 708 C C . GLY A 1 91 ? -11.771 27.784 26.004 1.00 35.88 91 GLY A C 1
ATOM 709 O O . GLY A 1 91 ? -10.751 28.318 25.594 1.00 35.88 91 GLY A O 1
ATOM 710 N N . GLU A 1 92 ? -12.871 27.815 25.245 1.00 29.11 92 GLU A N 1
ATOM 711 C CA . GLU A 1 92 ? -14.136 28.501 25.571 1.00 29.11 92 GLU A CA 1
ATOM 712 C C . GLU A 1 92 ? -15.427 27.764 25.126 1.00 29.11 92 GLU A C 1
ATOM 714 O O . GLU A 1 92 ? -15.409 26.784 24.387 1.00 29.11 92 GLU A O 1
ATOM 719 N N . ALA A 1 93 ? -16.550 28.258 25.658 1.00 39.22 93 ALA A N 1
ATOM 720 C CA . ALA A 1 93 ? -17.877 27.659 25.806 1.00 39.22 93 ALA A CA 1
ATOM 721 C C . ALA A 1 93 ? -18.774 27.611 24.547 1.00 39.22 93 ALA A C 1
ATOM 723 O O . ALA A 1 93 ? -18.703 28.497 23.699 1.00 39.2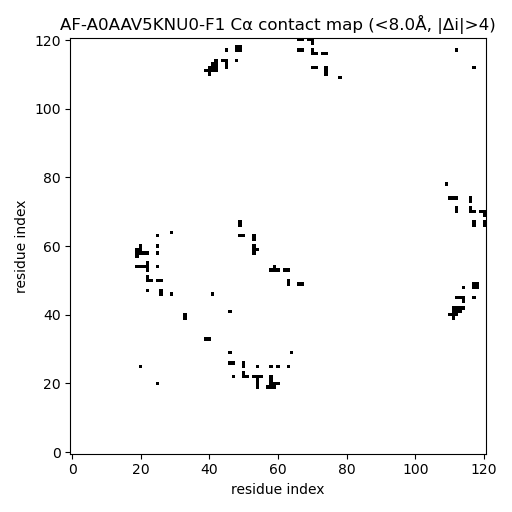2 93 ALA A O 1
ATOM 724 N N . THR A 1 94 ? -19.712 26.644 24.493 1.00 27.33 94 THR A N 1
ATOM 725 C CA . THR A 1 94 ? -21.189 26.842 24.601 1.00 27.33 94 THR A CA 1
ATOM 726 C C . THR A 1 94 ? -21.955 25.520 24.341 1.00 27.33 94 THR A C 1
ATOM 728 O O . THR A 1 94 ? -22.019 25.035 23.220 1.00 27.33 94 THR A O 1
ATOM 731 N N . ASP A 1 95 ? -22.464 24.935 25.429 1.00 28.50 95 ASP A N 1
ATOM 732 C CA . ASP A 1 95 ? -23.833 24.452 25.715 1.00 28.50 95 ASP A CA 1
ATOM 733 C C . ASP A 1 95 ? -24.684 23.489 24.819 1.00 28.50 95 ASP A C 1
ATOM 735 O O . ASP A 1 95 ? -24.943 23.728 23.645 1.00 28.50 95 ASP A O 1
ATOM 739 N N . GLN A 1 96 ? -25.242 22.486 25.531 1.00 35.31 96 GLN A N 1
ATOM 740 C CA . GLN A 1 96 ? -26.480 21.674 25.377 1.00 35.31 96 GLN A CA 1
ATOM 741 C C . GLN A 1 96 ? -26.653 20.499 24.354 1.00 35.31 96 GLN A C 1
ATOM 743 O O . GLN A 1 96 ? -26.977 20.678 23.188 1.00 35.31 96 GLN A O 1
ATOM 748 N N . GLN A 1 97 ? -26.641 19.278 24.942 1.00 36.03 97 GLN A N 1
ATOM 749 C CA . GLN A 1 97 ? -27.620 18.151 24.865 1.00 36.03 97 GLN A CA 1
ATOM 750 C C . GLN A 1 97 ? -27.605 17.055 23.751 1.00 36.03 97 GLN A C 1
ATOM 752 O O . GLN A 1 97 ? -27.506 17.298 22.556 1.00 36.03 97 GLN A O 1
ATOM 757 N N . THR A 1 98 ? -27.746 15.802 24.229 1.00 39.81 98 THR A N 1
ATOM 758 C CA . THR A 1 98 ? -27.664 14.443 23.616 1.00 39.81 98 THR A CA 1
ATOM 759 C C . THR A 1 98 ? -28.941 13.992 22.862 1.00 39.81 98 THR A C 1
ATO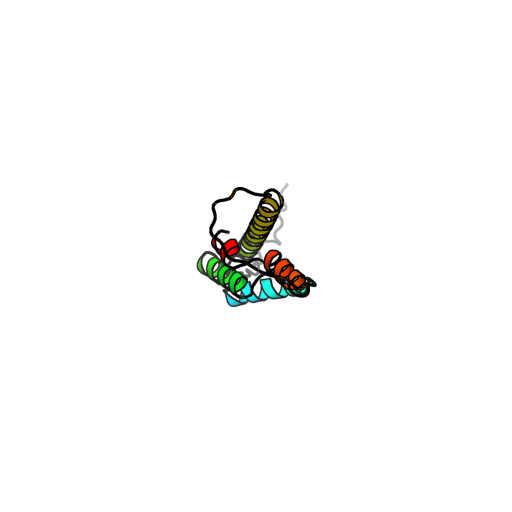M 761 O O . THR A 1 98 ? -30.018 14.473 23.211 1.00 39.81 98 THR A O 1
ATOM 764 N N . PRO A 1 99 ? -28.890 13.026 21.901 1.00 43.81 99 PRO A N 1
ATOM 765 C CA . PRO A 1 99 ? -29.165 11.607 22.231 1.00 43.81 99 PRO A CA 1
ATOM 766 C C . PRO A 1 99 ? -28.378 10.541 21.410 1.00 43.81 99 PRO A C 1
ATOM 768 O O . PRO A 1 99 ? -27.652 10.820 20.460 1.00 43.81 99 PRO A O 1
ATOM 771 N N . GLN A 1 100 ? -28.493 9.287 21.851 1.00 44.22 100 GLN A N 1
ATOM 772 C CA . GLN A 1 100 ? -27.528 8.180 21.774 1.00 44.22 100 GLN A CA 1
ATOM 773 C C . GLN A 1 100 ? -27.475 7.341 20.472 1.00 44.22 100 GLN A C 1
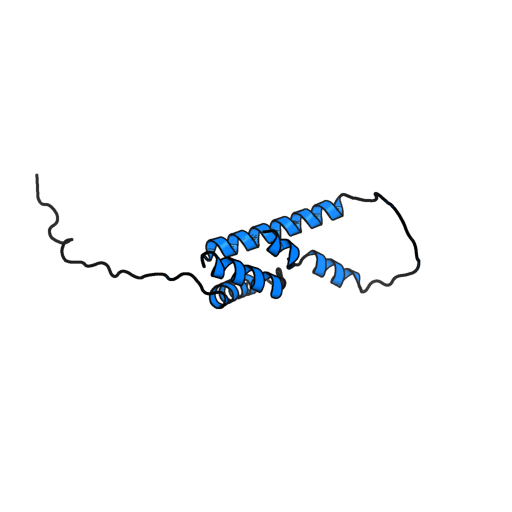ATOM 775 O O . GLN A 1 100 ? -27.172 6.155 20.539 1.00 44.22 100 GLN A O 1
ATOM 780 N N . ASP A 1 101 ? -27.633 7.934 19.288 1.00 34.84 101 ASP A N 1
ATOM 781 C CA . ASP A 1 101 ? -27.466 7.210 18.004 1.00 34.84 101 ASP A CA 1
ATOM 782 C C . ASP A 1 101 ? -26.171 7.577 17.240 1.00 34.84 101 ASP A C 1
ATOM 784 O O . ASP A 1 101 ? -25.842 6.999 16.204 1.00 34.84 101 ASP A O 1
ATOM 788 N N . LEU A 1 102 ? -25.373 8.513 17.775 1.00 42.56 102 LEU A N 1
ATOM 789 C CA . LEU A 1 102 ? -24.169 9.063 17.124 1.00 42.56 102 LEU A CA 1
ATOM 790 C C . LEU A 1 102 ? -22.841 8.398 17.566 1.00 42.56 102 LEU A C 1
ATOM 792 O O . LEU A 1 102 ? -21.786 8.611 16.962 1.00 42.56 102 LEU A O 1
ATOM 796 N N . GLU A 1 103 ? -22.887 7.560 18.603 1.00 42.62 103 GLU A N 1
ATOM 797 C CA . GLU A 1 103 ? -21.726 6.918 19.251 1.00 42.62 103 GLU A CA 1
ATOM 798 C C . GLU A 1 103 ? -21.112 5.763 18.435 1.00 42.62 103 GLU A C 1
ATOM 800 O O . GLU A 1 103 ? -19.926 5.451 18.583 1.00 42.62 103 GLU A O 1
ATOM 805 N N . ALA A 1 104 ? -21.882 5.153 17.528 1.00 43.78 104 ALA A N 1
ATOM 806 C CA . ALA A 1 104 ? -21.385 4.113 16.625 1.00 43.78 104 ALA A CA 1
ATOM 807 C C . ALA A 1 104 ? -20.581 4.701 15.447 1.00 43.78 104 ALA A C 1
ATOM 809 O O . ALA A 1 104 ? -19.561 4.142 15.045 1.00 43.78 104 ALA A O 1
ATOM 810 N N . CYS A 1 105 ? -20.978 5.875 14.937 1.00 36.03 105 CYS A N 1
ATOM 811 C CA . CYS A 1 105 ? -20.296 6.542 13.822 1.00 36.03 105 CYS A CA 1
ATOM 812 C C . CYS A 1 105 ? -18.940 7.142 14.245 1.00 36.03 105 CYS A C 1
ATOM 814 O O . CYS A 1 105 ? -17.947 6.998 13.528 1.00 36.03 105 CYS A O 1
ATOM 816 N N . LYS A 1 106 ? -18.855 7.737 15.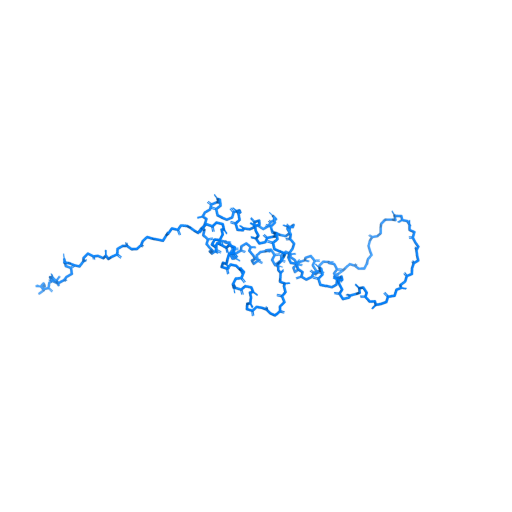446 1.00 46.31 106 LYS A N 1
ATOM 817 C CA . LYS A 1 106 ? -17.592 8.276 15.988 1.00 46.31 106 LYS A CA 1
ATOM 818 C C . LYS A 1 106 ? -16.569 7.185 16.320 1.00 46.31 106 LYS A C 1
ATOM 820 O O . LYS A 1 106 ? -15.385 7.375 16.049 1.00 46.31 106 LYS A O 1
ATOM 825 N N . ARG A 1 107 ? -17.004 6.019 16.822 1.00 53.59 107 ARG A N 1
ATOM 826 C CA . ARG A 1 107 ? -16.105 4.860 16.993 1.00 53.59 107 ARG A CA 1
ATOM 827 C C . ARG A 1 107 ? -15.545 4.381 15.656 1.00 53.59 107 ARG A C 1
ATOM 829 O O . ARG A 1 107 ? -14.348 4.134 15.564 1.00 53.59 107 ARG A O 1
ATOM 836 N N . GLN A 1 108 ? -16.372 4.314 14.611 1.00 51.72 108 GLN A N 1
ATOM 837 C CA . GLN A 1 108 ? -15.925 3.836 13.300 1.00 51.72 108 GLN A CA 1
ATOM 838 C C . GLN A 1 108 ? -14.933 4.793 12.619 1.00 51.72 108 GLN A C 1
ATOM 840 O O . GLN A 1 108 ? -13.990 4.344 11.964 1.00 51.72 108 GLN A O 1
ATOM 845 N N . GLN A 1 109 ? -15.110 6.106 12.805 1.00 56.75 109 GLN A N 1
ATOM 846 C CA . GLN A 1 109 ? -14.149 7.111 12.338 1.00 56.75 109 GLN A CA 1
ATOM 847 C C . GLN A 1 109 ? -12.804 7.008 13.062 1.00 56.75 109 GLN A C 1
ATOM 849 O O . GLN A 1 109 ? -11.772 7.194 12.422 1.00 56.75 109 GLN A O 1
ATOM 854 N N . ASN A 1 110 ? -12.809 6.653 14.352 1.00 64.06 110 ASN A N 1
ATOM 855 C CA . ASN A 1 110 ? -11.581 6.447 15.116 1.00 64.06 110 ASN A CA 1
ATOM 856 C C . ASN A 1 110 ? -10.807 5.209 14.622 1.00 64.06 110 ASN A C 1
ATOM 858 O O . ASN A 1 110 ? -9.592 5.217 14.619 1.00 64.06 110 ASN A O 1
ATOM 862 N N . ILE A 1 111 ? -11.479 4.169 14.110 1.00 80.81 111 ILE A N 1
ATOM 863 C CA . ILE A 1 111 ? -10.841 2.885 13.739 1.00 80.81 111 ILE A CA 1
ATOM 864 C C . ILE A 1 111 ? -10.326 2.835 12.285 1.00 80.81 111 ILE A C 1
ATOM 866 O O . ILE A 1 111 ? -9.701 1.860 11.868 1.00 80.81 111 ILE A O 1
ATOM 870 N N . THR A 1 112 ? -10.525 3.897 11.501 1.00 91.12 112 THR A N 1
ATOM 871 C CA . THR A 1 112 ? -10.124 3.917 10.085 1.00 91.12 112 THR A CA 1
ATOM 872 C C . THR A 1 112 ? -8.837 4.713 9.865 1.00 91.12 112 THR A C 1
ATOM 874 O O . THR A 1 112 ? -8.727 5.872 10.257 1.00 91.12 112 THR A O 1
ATOM 877 N N . VAL A 1 113 ? -7.877 4.139 9.136 1.00 94.25 113 VAL A N 1
ATOM 878 C CA . VAL A 1 113 ? -6.657 4.835 8.713 1.00 94.25 113 VAL A CA 1
ATOM 879 C C . VAL A 1 113 ? -7.003 5.932 7.701 1.00 94.25 113 VAL A C 1
ATOM 881 O O . VAL A 1 113 ? -7.506 5.659 6.603 1.00 94.25 113 VAL A O 1
ATOM 884 N N . ARG A 1 114 ? -6.708 7.179 8.081 1.00 94.19 114 ARG A N 1
ATOM 885 C CA . ARG A 1 114 ? -6.950 8.398 7.303 1.00 94.19 114 ARG A CA 1
ATOM 886 C C . ARG A 1 114 ? -5.739 8.781 6.455 1.00 94.19 114 ARG A C 1
ATOM 888 O O . ARG A 1 114 ? -4.663 8.190 6.559 1.00 94.19 114 ARG A O 1
ATOM 895 N N . ILE A 1 115 ? -5.929 9.794 5.612 1.00 94.75 115 ILE A N 1
ATOM 896 C CA . ILE A 1 115 ? -4.864 10.378 4.786 1.00 94.75 115 ILE A CA 1
ATOM 897 C C . ILE A 1 115 ? -3.688 10.843 5.653 1.00 94.75 115 ILE A C 1
ATOM 899 O O . ILE A 1 115 ? -2.547 10.594 5.277 1.00 94.75 115 ILE A O 1
ATOM 903 N N . ASP A 1 116 ? -3.955 11.439 6.816 1.00 93.44 116 ASP A N 1
ATOM 904 C CA . ASP A 1 116 ? -2.932 12.020 7.693 1.00 93.44 116 ASP A CA 1
ATOM 905 C C . ASP A 1 116 ? -1.920 10.967 8.172 1.00 93.44 116 ASP A C 1
ATOM 907 O O . ASP A 1 116 ? -0.711 11.140 8.008 1.00 93.44 116 ASP A O 1
ATOM 911 N N . HIS A 1 117 ? -2.409 9.816 8.652 1.00 92.56 117 HIS A N 1
ATOM 912 C CA . HIS A 1 117 ? -1.551 8.712 9.102 1.00 92.56 117 HIS A CA 1
ATOM 913 C C . HIS A 1 117 ? -0.720 8.140 7.942 1.00 92.56 117 HIS A C 1
ATOM 915 O O . HIS A 1 117 ? 0.417 7.719 8.129 1.00 92.56 117 HIS A O 1
ATOM 921 N N . MET A 1 118 ? -1.276 8.128 6.725 1.00 93.31 118 MET A N 1
ATOM 922 C CA . MET A 1 118 ? -0.591 7.622 5.533 1.00 93.31 118 MET A CA 1
ATOM 923 C C . MET A 1 118 ? 0.422 8.617 4.953 1.00 93.31 118 MET A C 1
ATOM 925 O O . MET A 1 118 ? 1.406 8.214 4.337 1.00 93.31 118 MET A O 1
ATOM 929 N N . ALA A 1 119 ? 0.177 9.918 5.101 1.00 90.75 119 ALA A N 1
ATOM 930 C CA . ALA A 1 119 ? 1.093 10.958 4.656 1.00 90.75 119 ALA A CA 1
ATOM 931 C C . ALA A 1 119 ? 2.363 10.984 5.518 1.00 90.75 119 ALA A C 1
ATOM 933 O O . ALA A 1 119 ? 3.456 11.180 4.980 1.00 90.75 119 ALA A O 1
ATOM 934 N N . ALA A 1 120 ? 2.204 10.751 6.823 1.00 88.56 120 ALA A N 1
ATOM 935 C CA . ALA A 1 120 ? 3.291 10.720 7.795 1.00 88.56 120 ALA A CA 1
ATOM 936 C C . ALA A 1 120 ? 4.103 9.407 7.790 1.00 88.56 120 ALA A C 1
ATOM 938 O O . ALA A 1 120 ? 5.262 9.419 8.203 1.00 88.56 120 ALA A O 1
ATOM 939 N N . ALA A 1 121 ? 3.520 8.307 7.298 1.00 79.69 121 ALA A N 1
ATOM 940 C CA . ALA A 1 121 ? 4.187 7.016 7.089 1.00 79.69 121 ALA A CA 1
ATOM 941 C C . ALA A 1 121 ? 5.073 6.988 5.826 1.00 79.69 121 ALA A C 1
ATOM 943 O O . ALA A 1 121 ? 6.155 6.363 5.861 1.00 79.69 121 ALA A O 1
#

Sequence (121 aa):
MHMLFPFLQTCKPLVVTFRAYSKDQILRILRERLMALPYVVFQPQALELCARKVAAASGDMRKALSVCRSAVQMLEAEMRESSSSPNSSVGEATDQQTPQDLEACKRQQNITVRIDHMAAA

pLDDT: mean 79.11, std 22.18, range [27.33, 98.12]

Secondary structure (DSSP, 8-state):
-----GGGSS--------PPPPHHHHHHHHHHHHTTSSS--B-HHHHHHHHHHHHHHT--HHHHHHHHHHHHHHHHHHHHHHHS---------------TTSHHHHHHHHTSBPHHHHHH-

Radius of gyration: 24.38 Å; Cα contacts (8 Å, |Δi|>4): 82; chains: 1; bounding box: 69×66×54 Å

InterPro domains:
  IPR027417 P-loop containing nucleoside triphosphate hydrolase [SSF52540] (10-80)
  IPR050311 Origin recognition complex 1/Cell division control protein 6 [PTHR10763] (10-121)
  IPR054425 Cdc6/ORC1-like, ATPase lid domain [PF22606] (21-78)

Solvent-accessible surface area (backbone atoms only — not comparable to full-atom values): 7608 Å² total; per-residue (Å²): 137,86,85,76,81,79,79,75,80,79,72,78,79,86,84,80,83,83,75,65,40,48,36,67,55,43,38,48,53,52,49,62,61,49,67,77,46,100,61,80,54,61,38,72,67,24,48,48,50,48,19,46,56,33,32,76,73,65,16,48,66,69,58,45,55,52,34,55,51,47,15,48,53,51,48,55,49,53,54,51,58,65,73,72,58,89,81,88,88,81,9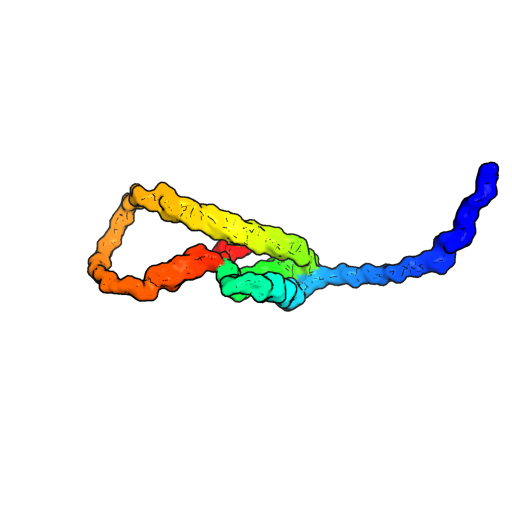0,87,90,84,90,88,88,87,78,94,79,59,66,66,58,56,52,52,59,71,65,34,37,43,51,69,40,46,72,76,76

Mean predicted aligned error: 12.17 Å

Foldseek 3Di:
DDPDDPPPPPDDDDDDDDDQAALVRLLVVVVVVCVVDPDAAEDSVLSSVLSHVCRVPTSDSVVSVVLVVQLQVVLVVVVVVVVPDDDDDDDDDDDDDDDDPCVVVVVNVSRHRYNVSSVVD